Protein AF-A0A497EHU1-F1 (afdb_monomer)

Nearest PDB structures (foldseek):
  8bjm-assembly1_B  TM=7.374E-01  e=1.713E-02  Homo sapiens
  2k54-assembly1_A  TM=4.545E-01  e=9.383E-01  Agrobacterium fabrum str. C58
  7kft-assembly1_D  TM=5.902E-01  e=4.896E+00  Thiomicrospira sp.
  3jbo-assembly1_A0  TM=4.020E-01  e=2.764E+00  Plasmodium falciparum 3D7
  4oko-assembly1_A  TM=4.744E-01  e=8.674E+00  Francisella tularensis subsp. novicida U112

Solvent-accessible surface area (backbone atoms only — not comparable to full-atom values): 4518 Å² total; per-residue (Å²): 118,43,63,67,62,70,71,49,80,78,56,75,88,56,51,43,77,45,82,45,77,96,79,38,80,41,78,43,67,51,67,72,58,54,51,51,43,50,32,66,22,34,72,63,66,73,63,80,43,82,77,44,75,46,81,53,98,91,49,75,52,72,46,67,46,66,71,85,82,132

Sequence (70 aa):
MKTDVLTREFEPSEIKRRMGSYGTMIDYVEHSTVIKRLNEAFDFDWSFEILQHIIKEDEVIVLASSPPRG

Secondary structure (DSSP, 8-state):
--HHHHHSPPPTTTEEEEE-GGG-EEEEE-HHHHHHHHHHHHTT----EEEEEEE-SS-EEEEEE-PPP-

Structure (mmCIF, N/CA/C/O backbone):
data_AF-A0A497EHU1-F1
#
_entry.id   AF-A0A497EHU1-F1
#
loop_
_atom_site.group_PDB
_atom_site.id
_atom_site.type_symbol
_atom_site.label_atom_id
_atom_site.label_alt_id
_atom_site.label_comp_id
_atom_site.label_asym_id
_atom_site.label_entity_id
_atom_site.label_seq_id
_atom_site.pdbx_PDB_ins_code
_atom_site.Cartn_x
_atom_site.Cartn_y
_atom_site.Cartn_z
_atom_site.occupancy
_atom_site.B_iso_or_equiv
_atom_site.auth_seq_id
_atom_site.auth_comp_id
_atom_site.auth_asym_id
_atom_site.auth_atom_id
_atom_site.pdbx_PDB_model_num
ATOM 1 N N . MET A 1 1 ? 9.538 -10.282 -11.143 1.00 85.38 1 MET A N 1
ATOM 2 C CA . MET A 1 1 ? 8.828 -10.377 -9.848 1.00 85.38 1 MET A CA 1
ATOM 3 C C . MET A 1 1 ? 9.630 -11.268 -8.916 1.00 85.38 1 MET A C 1
ATOM 5 O O . MET A 1 1 ? 9.880 -12.414 -9.273 1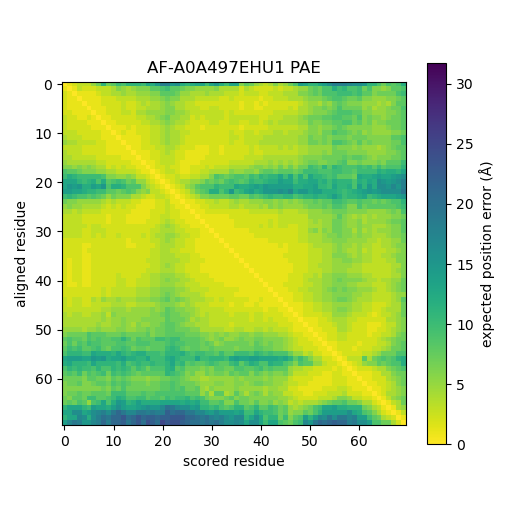.00 85.38 1 MET A O 1
ATOM 9 N N . LYS A 1 2 ? 10.039 -10.743 -7.761 1.00 93.25 2 LYS A N 1
ATOM 10 C CA . LYS A 1 2 ? 10.800 -11.444 -6.719 1.00 93.25 2 LYS A CA 1
ATOM 11 C C . LYS A 1 2 ? 9.842 -11.881 -5.614 1.00 93.25 2 LYS A C 1
ATOM 13 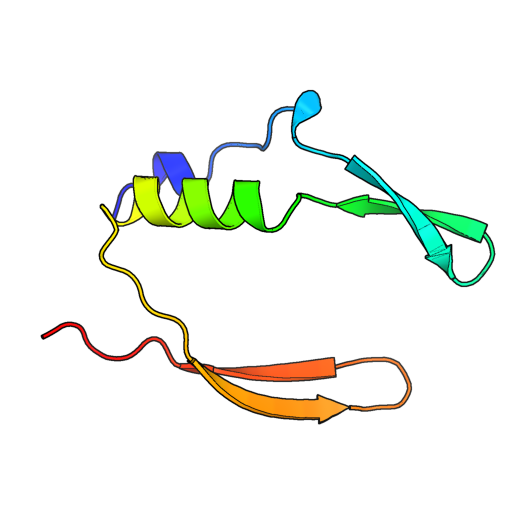O O . LYS A 1 2 ? 9.398 -11.067 -4.806 1.00 93.25 2 LYS A O 1
ATOM 18 N N . THR A 1 3 ? 9.441 -13.149 -5.647 1.00 93.12 3 THR A N 1
ATOM 19 C CA . THR A 1 3 ? 8.418 -13.702 -4.744 1.00 93.12 3 THR A CA 1
ATOM 20 C C . THR A 1 3 ? 8.860 -13.663 -3.284 1.00 93.12 3 THR A C 1
ATOM 22 O O . THR A 1 3 ? 8.059 -13.338 -2.416 1.00 93.12 3 THR A O 1
ATOM 25 N N . ASP A 1 4 ? 10.139 -13.919 -3.024 1.00 96.44 4 ASP A N 1
ATOM 26 C CA . ASP A 1 4 ? 10.769 -13.872 -1.704 1.00 96.44 4 ASP A CA 1
ATOM 27 C C . ASP A 1 4 ? 10.581 -12.513 -1.009 1.00 96.44 4 ASP A C 1
ATOM 29 O O . ASP A 1 4 ? 10.253 -12.460 0.177 1.00 96.44 4 ASP A O 1
ATOM 33 N N . VAL A 1 5 ? 10.685 -11.414 -1.763 1.00 94.75 5 VAL A N 1
ATOM 34 C CA . VAL A 1 5 ? 10.469 -10.048 -1.260 1.00 94.75 5 VAL A CA 1
ATOM 35 C C . VAL A 1 5 ? 9.012 -9.818 -0.844 1.00 94.75 5 VAL A C 1
ATOM 37 O O . VAL A 1 5 ? 8.757 -9.086 0.112 1.00 94.75 5 VAL A O 1
ATOM 40 N N . LEU A 1 6 ? 8.049 -10.432 -1.539 1.00 93.69 6 LEU A N 1
ATOM 41 C CA . LEU A 1 6 ? 6.621 -10.301 -1.230 1.00 93.69 6 LEU A CA 1
ATOM 42 C C . LEU A 1 6 ? 6.199 -11.181 -0.052 1.00 93.69 6 LEU A C 1
ATOM 44 O O . LEU A 1 6 ? 5.336 -10.776 0.724 1.00 93.69 6 LEU A O 1
ATOM 48 N N . THR A 1 7 ? 6.791 -12.370 0.078 1.00 94.38 7 THR A N 1
ATOM 49 C CA . THR A 1 7 ? 6.394 -13.362 1.086 1.00 94.38 7 THR A CA 1
ATOM 50 C C . THR A 1 7 ? 7.147 -13.242 2.404 1.00 94.38 7 THR A C 1
ATOM 52 O O . THR A 1 7 ? 6.720 -13.845 3.385 1.00 94.38 7 THR A O 1
ATOM 55 N N . ARG A 1 8 ? 8.267 -12.508 2.456 1.00 95.12 8 ARG A N 1
ATOM 56 C CA . ARG A 1 8 ? 8.987 -12.291 3.717 1.00 95.12 8 ARG A CA 1
ATOM 57 C C . ARG A 1 8 ? 8.146 -11.488 4.705 1.00 95.12 8 ARG A C 1
ATOM 59 O O . ARG A 1 8 ? 7.408 -10.575 4.324 1.00 95.12 8 ARG A O 1
ATOM 66 N N . GLU A 1 9 ? 8.307 -11.790 5.985 1.00 95.50 9 GLU A N 1
ATOM 67 C CA . GLU A 1 9 ? 7.654 -11.045 7.058 1.00 95.50 9 GLU A CA 1
ATOM 68 C C . GLU A 1 9 ? 8.097 -9.568 7.058 1.00 95.50 9 GLU A C 1
ATOM 70 O O . GLU A 1 9 ? 9.102 -9.180 6.448 1.00 95.50 9 GLU A O 1
ATOM 75 N N . PHE A 1 10 ? 7.293 -8.701 7.670 1.00 94.69 10 PHE A N 1
ATOM 76 C CA . PHE A 1 10 ? 7.742 -7.349 8.002 1.00 94.69 10 PHE A CA 1
ATOM 77 C C . PHE A 1 10 ? 8.533 -7.411 9.299 1.00 94.69 10 PHE A C 1
ATOM 79 O O . PHE A 1 10 ? 8.133 -8.103 10.235 1.00 94.69 10 PHE A O 1
ATOM 86 N N . GLU A 1 11 ? 9.635 -6.672 9.360 1.00 94.75 11 GLU A N 1
ATOM 87 C CA . GLU A 1 11 ? 10.394 -6.579 10.599 1.00 94.75 11 GLU A CA 1
ATOM 88 C C . GLU A 1 11 ? 9.528 -5.910 11.678 1.00 94.75 11 GLU A C 1
ATOM 90 O O . GLU A 1 11 ? 8.763 -4.990 11.369 1.00 94.75 11 GLU A O 1
ATOM 95 N N . PRO A 1 12 ? 9.658 -6.282 12.963 1.00 95.12 12 PRO A N 1
ATOM 96 C CA . PRO A 1 12 ? 8.871 -5.666 14.033 1.00 95.12 12 PRO A CA 1
ATOM 97 C C . PRO A 1 12 ? 8.997 -4.135 14.098 1.00 95.12 12 PRO A C 1
ATOM 99 O O . PRO A 1 12 ? 8.075 -3.458 14.540 1.00 95.12 12 PRO A O 1
ATOM 102 N N . SER A 1 13 ? 10.123 -3.577 13.640 1.00 95.44 13 SER A N 1
ATOM 103 C CA . SER A 1 13 ? 10.363 -2.130 13.551 1.00 95.44 13 SER A CA 1
ATOM 104 C C . SER A 1 13 ? 9.585 -1.434 12.425 1.00 95.44 13 SER A C 1
ATOM 106 O O . SER A 1 13 ? 9.394 -0.218 12.470 1.00 95.44 13 SER A O 1
ATOM 108 N N . GLU A 1 14 ? 9.129 -2.184 11.421 1.00 95.56 14 GLU A N 1
ATOM 109 C CA . GLU A 1 14 ? 8.301 -1.701 10.312 1.00 95.56 14 GLU A CA 1
ATOM 110 C C . GLU A 1 14 ? 6.805 -1.702 10.663 1.00 95.56 14 GLU A C 1
ATOM 112 O O . GLU A 1 14 ? 6.018 -1.008 10.011 1.00 95.56 14 GLU A O 1
ATOM 117 N N . ILE A 1 15 ? 6.422 -2.452 11.702 1.00 96.50 15 ILE A N 1
ATOM 118 C CA . ILE A 1 15 ? 5.054 -2.545 12.208 1.00 96.50 15 ILE A CA 1
ATOM 119 C C . ILE A 1 15 ? 4.831 -1.429 13.228 1.00 96.50 15 ILE A C 1
ATOM 121 O O . ILE A 1 15 ? 5.376 -1.417 14.332 1.00 96.50 15 ILE A O 1
ATOM 125 N N . LYS A 1 16 ? 3.995 -0.467 12.855 1.00 95.94 16 LYS A N 1
ATOM 126 C CA . LYS A 1 16 ? 3.596 0.646 13.711 1.00 95.94 16 LYS A CA 1
ATOM 127 C C . LYS A 1 16 ? 2.265 0.372 14.380 1.00 95.94 16 LYS A C 1
ATOM 129 O O . LYS A 1 16 ? 1.458 -0.420 13.907 1.00 95.94 16 LYS A O 1
ATOM 134 N N . ARG A 1 17 ? 2.012 1.096 15.468 1.00 95.25 17 ARG A N 1
ATOM 135 C CA . ARG A 1 17 ? 0.743 1.048 16.194 1.00 95.25 17 ARG A CA 1
ATOM 136 C C . ARG A 1 17 ? 0.062 2.398 16.181 1.00 95.25 17 ARG A C 1
ATOM 138 O O . ARG A 1 17 ? 0.725 3.426 16.316 1.00 95.25 17 ARG A O 1
ATOM 145 N N . ARG A 1 18 ? -1.261 2.400 16.060 1.00 93.75 18 ARG A N 1
ATOM 146 C CA . ARG A 1 18 ? -2.080 3.602 16.243 1.00 93.75 18 ARG A CA 1
ATOM 147 C C . ARG A 1 18 ? -3.347 3.292 17.024 1.00 93.75 18 ARG A C 1
ATOM 149 O O . ARG A 1 18 ? -3.832 2.163 17.002 1.00 93.75 18 ARG A O 1
ATOM 156 N N . MET A 1 19 ? -3.887 4.320 17.670 1.00 94.31 19 MET A N 1
ATOM 157 C CA . MET A 1 19 ? -5.216 4.257 18.266 1.00 94.31 19 MET A CA 1
ATOM 158 C C . MET A 1 19 ? -6.263 4.234 17.146 1.00 94.31 19 MET A C 1
ATOM 160 O O . MET A 1 19 ? -6.307 5.139 16.312 1.00 94.31 19 MET A O 1
ATOM 164 N N . GLY A 1 20 ? -7.063 3.178 17.105 1.00 88.12 20 GLY A N 1
ATOM 165 C CA . GLY A 1 20 ? -8.232 3.030 16.249 1.00 88.12 20 GLY A CA 1
ATOM 166 C C . GLY A 1 20 ? -9.516 3.493 16.937 1.00 88.12 20 GLY A C 1
ATOM 167 O O . GLY A 1 20 ? -9.502 4.085 18.019 1.00 88.12 20 GLY A O 1
ATOM 168 N N . SER A 1 21 ? -10.650 3.199 16.305 1.00 84.31 21 SER A N 1
ATOM 169 C CA . SER A 1 21 ? -11.971 3.478 16.871 1.00 84.31 21 SER A CA 1
ATOM 170 C C . SER A 1 21 ? -12.186 2.716 18.188 1.00 84.31 21 SER A C 1
ATOM 172 O O . SER A 1 21 ? -11.668 1.613 18.384 1.00 84.31 21 SER A O 1
ATOM 174 N N . TYR A 1 22 ? -12.955 3.317 19.101 1.00 84.12 22 TYR A N 1
ATOM 175 C CA . TYR A 1 22 ? -13.335 2.731 20.397 1.00 84.12 22 TYR A CA 1
ATOM 176 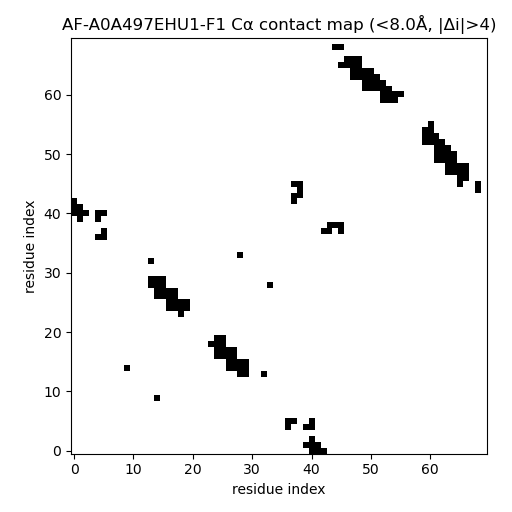C C . TYR A 1 22 ? -12.160 2.345 21.318 1.00 84.12 22 TYR A C 1
ATOM 178 O O . TYR A 1 22 ? -12.297 1.463 22.160 1.00 84.12 22 TYR A O 1
ATOM 186 N N . GLY A 1 23 ? -11.004 3.005 21.182 1.00 86.38 23 GLY A N 1
ATOM 187 C CA . GLY A 1 23 ? -9.843 2.759 22.046 1.00 86.38 23 GLY A CA 1
ATOM 188 C C . GLY A 1 23 ? -9.043 1.498 21.696 1.00 86.38 23 GLY A C 1
ATOM 189 O O . GLY A 1 23 ? -8.196 1.073 22.479 1.00 86.38 23 GLY A O 1
ATOM 190 N N . THR A 1 24 ? -9.300 0.890 20.534 1.00 91.12 24 THR A N 1
ATOM 191 C CA . THR A 1 24 ? -8.581 -0.310 20.088 1.00 91.12 24 THR A CA 1
ATOM 192 C C . THR A 1 24 ? -7.217 0.067 19.521 1.00 91.12 24 THR A C 1
ATOM 194 O O . THR A 1 24 ? -7.127 0.957 18.681 1.00 91.12 24 THR A O 1
ATOM 197 N N . MET A 1 25 ? -6.149 -0.626 19.915 1.00 93.94 25 MET A N 1
ATOM 198 C CA . MET A 1 25 ? -4.837 -0.467 19.278 1.00 93.94 25 MET A CA 1
ATOM 199 C C . MET A 1 25 ? -4.762 -1.317 18.009 1.00 93.94 25 MET A C 1
ATOM 201 O O . MET A 1 25 ? -5.045 -2.512 18.049 1.00 93.94 25 MET A O 1
ATOM 205 N N . ILE A 1 26 ? -4.386 -0.695 16.892 1.00 94.38 26 ILE A N 1
ATOM 206 C CA . ILE A 1 26 ? -4.273 -1.347 15.585 1.00 94.38 26 ILE A CA 1
ATOM 207 C C . ILE A 1 26 ? -2.815 -1.318 15.136 1.00 94.38 26 ILE A C 1
ATOM 209 O O . ILE A 1 26 ? -2.202 -0.245 15.074 1.00 94.38 26 ILE A O 1
ATOM 213 N N . ASP A 1 27 ? -2.304 -2.492 14.778 1.00 95.69 27 ASP A N 1
ATOM 214 C CA . ASP A 1 27 ? -0.988 -2.672 14.176 1.00 95.69 27 ASP A CA 1
ATOM 215 C C . ASP A 1 27 ? -1.106 -2.508 12.648 1.00 95.69 27 ASP A C 1
ATOM 217 O O . ASP A 1 27 ? -2.032 -3.024 12.021 1.00 95.69 27 ASP A O 1
ATOM 221 N N . TYR A 1 28 ? -0.201 -1.741 12.041 1.00 95.25 28 TYR A N 1
ATOM 222 C CA . TYR A 1 28 ? -0.198 -1.447 10.607 1.00 95.25 28 TYR A CA 1
ATOM 223 C C . TYR A 1 28 ? 1.224 -1.245 10.080 1.00 95.25 28 TYR A C 1
ATOM 225 O O . TYR A 1 28 ? 2.140 -0.905 10.824 1.00 95.25 28 TYR A O 1
ATOM 233 N N . VAL A 1 29 ? 1.396 -1.401 8.770 1.00 96.38 29 VAL A N 1
ATOM 234 C CA . VAL A 1 29 ? 2.634 -1.044 8.071 1.00 96.38 29 VAL A CA 1
ATOM 235 C C . VAL A 1 29 ? 2.425 0.284 7.354 1.00 96.38 29 VAL A C 1
ATOM 237 O O . VAL A 1 29 ? 1.392 0.511 6.725 1.00 96.38 29 VAL A O 1
ATOM 240 N N . 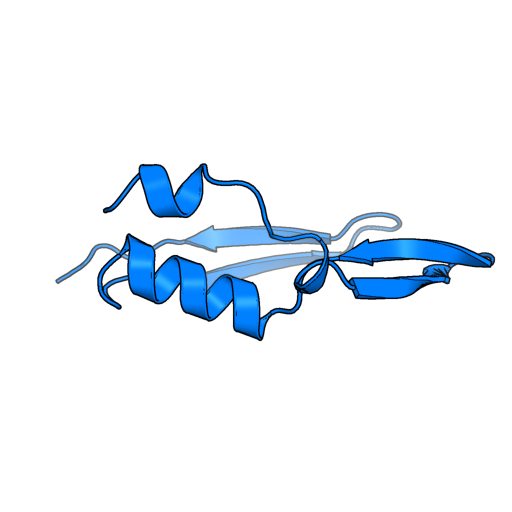GLU A 1 30 ? 3.407 1.174 7.450 1.00 95.31 30 GLU A N 1
ATOM 241 C CA . GLU A 1 30 ? 3.366 2.458 6.754 1.00 95.31 30 GLU A CA 1
ATOM 242 C C . GLU A 1 30 ? 3.319 2.290 5.238 1.00 95.31 30 GLU A C 1
ATOM 244 O O . GLU A 1 30 ? 4.000 1.440 4.658 1.00 95.31 30 GLU A O 1
ATOM 249 N N . HIS A 1 31 ? 2.591 3.191 4.580 1.00 94.31 31 HIS A N 1
ATOM 250 C CA . HIS A 1 31 ? 2.460 3.187 3.125 1.00 94.31 31 HIS A CA 1
ATOM 251 C C . HIS A 1 31 ? 3.836 3.223 2.434 1.00 94.31 31 HIS A C 1
ATOM 253 O O . HIS A 1 31 ? 4.095 2.457 1.509 1.00 94.31 31 HIS A O 1
ATOM 259 N N . S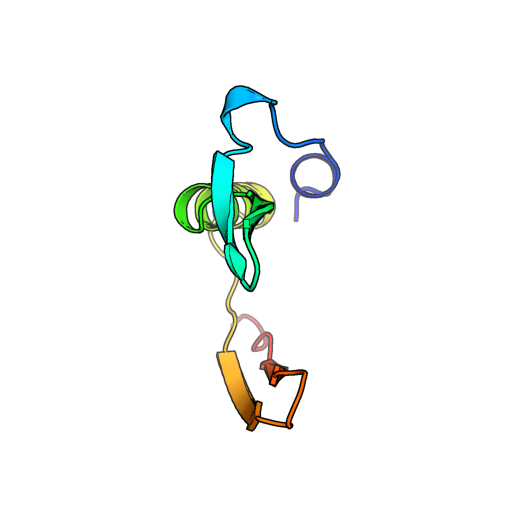ER A 1 32 ? 4.765 4.046 2.924 1.00 95.75 32 SER A N 1
ATOM 260 C CA . SER A 1 32 ? 6.111 4.153 2.349 1.00 95.75 32 SER A CA 1
ATOM 261 C C . SER A 1 32 ? 6.900 2.837 2.393 1.00 95.75 32 SER A C 1
ATOM 263 O O . SER A 1 32 ? 7.668 2.562 1.470 1.00 95.75 32 SER A O 1
ATOM 265 N N . THR A 1 33 ? 6.697 2.004 3.415 1.00 96.50 33 THR A N 1
ATOM 266 C CA . THR A 1 33 ? 7.320 0.678 3.523 1.00 96.50 33 THR A CA 1
ATOM 267 C C . THR A 1 33 ? 6.740 -0.284 2.486 1.00 96.50 33 THR A C 1
ATOM 269 O O . THR A 1 33 ? 7.494 -0.978 1.805 1.00 96.50 33 THR A O 1
ATOM 272 N N . VAL A 1 34 ? 5.416 -0.274 2.297 1.00 95.50 34 VAL A N 1
ATOM 273 C CA . VAL A 1 34 ? 4.746 -1.095 1.273 1.00 95.50 34 VAL A CA 1
ATOM 274 C C . VAL A 1 34 ? 5.218 -0.712 -0.133 1.00 95.50 34 VAL A C 1
ATOM 276 O O . VAL A 1 34 ? 5.602 -1.589 -0.904 1.00 95.50 34 VAL A O 1
ATOM 279 N N . ILE A 1 35 ? 5.286 0.587 -0.450 1.00 96.19 35 ILE A N 1
ATOM 280 C CA . ILE A 1 35 ? 5.773 1.078 -1.753 1.00 96.19 35 ILE A CA 1
ATOM 281 C C . ILE A 1 35 ? 7.208 0.627 -2.022 1.00 96.19 35 ILE A C 1
ATOM 283 O O . ILE A 1 35 ? 7.505 0.146 -3.113 1.00 96.19 35 ILE A O 1
ATOM 287 N N . LYS A 1 36 ? 8.103 0.736 -1.032 1.00 96.00 36 LYS A N 1
ATOM 288 C CA . LYS A 1 36 ? 9.490 0.264 -1.171 1.00 96.00 36 LYS A CA 1
ATOM 289 C C . LYS A 1 36 ? 9.553 -1.228 -1.488 1.00 96.00 36 LYS A C 1
ATOM 291 O O . LYS A 1 36 ? 10.302 -1.619 -2.378 1.00 96.00 36 LYS A O 1
ATOM 296 N N . ARG A 1 37 ?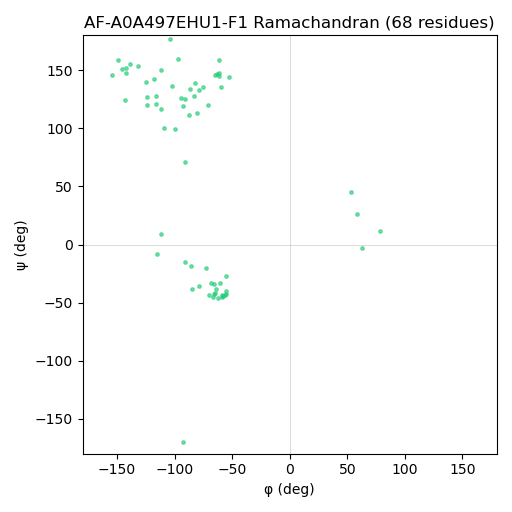 8.744 -2.040 -0.804 1.00 96.19 37 ARG A N 1
ATOM 297 C CA . ARG A 1 37 ? 8.693 -3.490 -1.022 1.00 96.19 37 ARG A CA 1
ATOM 298 C C . ARG A 1 37 ? 8.179 -3.840 -2.420 1.00 96.19 37 ARG A C 1
ATOM 300 O O . ARG A 1 37 ? 8.757 -4.700 -3.075 1.00 96.19 37 ARG A O 1
ATOM 307 N N . LEU A 1 38 ? 7.147 -3.149 -2.906 1.00 95.62 38 LEU A N 1
ATOM 308 C CA . LEU A 1 38 ? 6.639 -3.343 -4.269 1.00 95.62 38 LEU A CA 1
ATOM 309 C C . LEU A 1 38 ? 7.663 -2.908 -5.325 1.00 95.62 38 LEU A C 1
ATOM 311 O O . LEU A 1 38 ? 7.902 -3.642 -6.281 1.00 95.62 38 LEU A O 1
ATOM 315 N N . ASN A 1 39 ? 8.334 -1.773 -5.117 1.00 95.94 39 ASN A N 1
ATOM 316 C CA . ASN A 1 39 ? 9.422 -1.327 -5.988 1.00 95.94 39 ASN A CA 1
ATOM 317 C C . ASN A 1 39 ? 10.548 -2.365 -6.070 1.00 95.94 39 ASN A C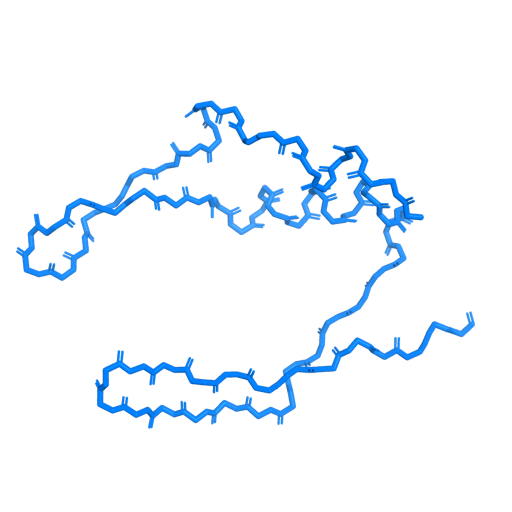 1
ATOM 319 O O . ASN A 1 39 ? 11.020 -2.668 -7.158 1.00 95.94 39 ASN A O 1
ATOM 323 N N . GLU A 1 40 ? 10.960 -2.938 -4.941 1.00 96.44 40 GLU A N 1
ATOM 324 C CA . GLU A 1 40 ? 11.998 -3.970 -4.898 1.00 96.44 40 GLU A CA 1
ATOM 325 C C . GLU A 1 40 ? 11.550 -5.273 -5.582 1.00 96.44 40 GLU A C 1
ATOM 327 O O . GLU A 1 40 ? 12.305 -5.856 -6.368 1.00 96.44 40 GLU A O 1
ATOM 332 N N . ALA A 1 41 ? 10.321 -5.719 -5.303 1.00 96.12 41 ALA A N 1
ATOM 333 C CA . ALA A 1 41 ? 9.775 -6.976 -5.805 1.00 96.12 41 ALA A CA 1
ATOM 334 C C . ALA A 1 41 ? 9.533 -6.963 -7.319 1.00 96.12 41 ALA A C 1
ATOM 336 O O . ALA A 1 41 ? 9.653 -7.999 -7.979 1.00 96.12 41 ALA A O 1
ATOM 337 N N . PHE A 1 42 ? 9.171 -5.809 -7.871 1.00 94.81 42 PHE A N 1
ATOM 338 C CA . PHE A 1 42 ? 8.830 -5.652 -9.281 1.00 94.81 42 PHE A CA 1
ATOM 339 C C . PHE A 1 42 ? 9.844 -4.822 -10.066 1.00 94.81 42 PHE A C 1
ATOM 341 O O . PHE A 1 42 ? 9.570 -4.502 -11.213 1.00 94.81 42 PHE A O 1
ATOM 348 N N . ASP A 1 43 ? 10.994 -4.488 -9.478 1.00 95.00 43 ASP A N 1
ATOM 349 C CA . ASP A 1 43 ? 12.023 -3.650 -10.108 1.00 95.00 43 ASP A CA 1
ATOM 350 C C . ASP A 1 43 ? 11.446 -2.318 -10.628 1.00 95.00 43 ASP A C 1
ATOM 352 O O . ASP A 1 43 ? 11.709 -1.896 -11.749 1.00 95.00 43 ASP A O 1
ATOM 356 N N . PHE A 1 44 ? 10.626 -1.667 -9.793 1.00 94.12 44 PHE A N 1
ATOM 357 C CA . PHE A 1 44 ? 9.852 -0.445 -10.081 1.00 94.12 44 PHE A CA 1
ATOM 358 C C . PHE A 1 44 ? 8.800 -0.576 -11.191 1.00 94.12 44 PHE A C 1
ATOM 360 O O . PHE A 1 44 ? 8.034 0.355 -11.420 1.00 94.12 44 PHE A O 1
ATOM 367 N N . ASP A 1 45 ? 8.708 -1.735 -11.832 1.00 93.38 45 ASP A N 1
ATOM 368 C CA . ASP A 1 45 ? 7.768 -2.019 -12.903 1.00 93.38 45 ASP A CA 1
ATOM 369 C C . ASP A 1 45 ? 6.471 -2.600 -12.325 1.00 93.38 45 ASP A C 1
ATOM 371 O O . ASP A 1 45 ? 6.189 -3.798 -12.399 1.00 93.38 45 ASP A O 1
ATOM 375 N N . TRP A 1 46 ? 5.692 -1.756 -11.651 1.00 92.00 46 TRP A N 1
ATOM 376 C CA . TRP A 1 46 ? 4.349 -2.093 -11.188 1.00 92.00 46 TRP A CA 1
ATOM 377 C C . TRP A 1 46 ? 3.438 -0.871 -11.249 1.00 92.00 46 TRP A C 1
ATOM 379 O O . TRP A 1 46 ? 3.870 0.272 -11.114 1.00 92.00 46 TRP A O 1
ATOM 389 N N . SER A 1 47 ? 2.151 -1.129 -11.441 1.00 91.56 47 SER A N 1
ATOM 390 C CA . SER A 1 47 ? 1.118 -0.105 -11.462 1.00 91.56 47 SER A CA 1
ATOM 391 C C . SER A 1 47 ? -0.141 -0.627 -10.782 1.00 91.56 47 SER A C 1
ATOM 393 O O . SER A 1 47 ? -0.442 -1.828 -10.795 1.00 91.56 47 SER A O 1
ATOM 395 N N . PHE A 1 48 ? -0.855 0.297 -10.148 1.00 90.25 48 PHE A N 1
ATOM 396 C CA . PHE A 1 48 ? -2.107 0.037 -9.459 1.00 90.25 48 PHE A CA 1
ATOM 397 C C . PHE A 1 48 ? -3.032 1.231 -9.661 1.00 90.25 48 PHE A C 1
ATOM 399 O O . PHE A 1 48 ? -2.667 2.364 -9.346 1.00 90.25 48 PHE A O 1
ATOM 406 N N . GLU A 1 49 ? -4.222 0.976 -10.187 1.00 93.38 49 GLU A N 1
ATOM 407 C CA . GLU A 1 49 ? -5.215 1.999 -10.494 1.00 93.38 49 GLU A CA 1
ATOM 408 C C . GLU A 1 49 ? -6.526 1.682 -9.779 1.00 93.38 49 GLU A C 1
ATOM 410 O O . GLU A 1 49 ? -7.074 0.591 -9.929 1.00 93.38 49 GLU A O 1
ATOM 415 N N . ILE A 1 50 ? -7.053 2.644 -9.018 1.00 92.81 50 ILE A N 1
ATOM 416 C CA . ILE A 1 50 ? -8.379 2.524 -8.407 1.00 92.81 50 ILE A CA 1
ATOM 417 C C . ILE A 1 50 ? -9.424 2.856 -9.471 1.00 92.81 50 ILE A C 1
ATOM 419 O O . ILE A 1 50 ? -9.538 4.005 -9.889 1.00 92.81 50 ILE A O 1
ATOM 423 N N . LEU A 1 51 ? -10.211 1.859 -9.869 1.00 94.56 51 LEU A N 1
ATOM 424 C CA . LEU A 1 51 ? -11.300 2.029 -10.831 1.00 94.56 51 LEU A CA 1
ATOM 425 C C . LEU A 1 51 ? -12.584 2.506 -10.149 1.00 94.56 51 LEU A C 1
ATOM 427 O O . LEU A 1 51 ? -13.331 3.309 -10.701 1.00 94.56 51 LEU A O 1
ATOM 431 N N . GLN A 1 52 ? -12.856 1.998 -8.945 1.00 95.38 52 GLN A N 1
ATOM 432 C CA . GLN A 1 52 ? -14.058 2.328 -8.186 1.00 95.38 52 GLN A CA 1
ATOM 433 C C . GLN A 1 52 ? -13.820 2.136 -6.687 1.00 95.38 52 GLN A C 1
ATOM 435 O O . GLN A 1 52 ? -13.131 1.204 -6.275 1.00 95.38 52 GLN A O 1
ATOM 440 N N . HIS A 1 53 ? -14.448 2.977 -5.865 1.00 94.62 53 HIS A N 1
ATOM 441 C CA . HIS A 1 53 ? -14.617 2.721 -4.438 1.00 94.62 53 HIS A CA 1
ATOM 442 C C . HIS A 1 53 ? -16.100 2.788 -4.068 1.00 94.62 53 HIS A C 1
ATOM 444 O O . HIS A 1 53 ? -16.837 3.641 -4.562 1.00 94.62 53 HIS A O 1
ATOM 450 N N . ILE A 1 54 ? -16.540 1.880 -3.204 1.00 95.56 54 ILE A N 1
ATOM 451 C CA . ILE A 1 54 ? -17.894 1.840 -2.656 1.00 95.56 54 ILE A CA 1
ATOM 452 C C . ILE A 1 54 ? -17.757 1.870 -1.140 1.00 95.56 54 ILE A C 1
ATOM 454 O O . ILE A 1 54 ? -17.131 0.988 -0.555 1.00 95.56 54 ILE A O 1
ATOM 458 N N . ILE A 1 55 ? -18.342 2.889 -0.518 1.00 94.38 55 ILE A N 1
ATOM 459 C CA . ILE A 1 55 ? -18.400 3.015 0.937 1.00 94.38 55 ILE A CA 1
ATOM 460 C C . ILE A 1 55 ? -19.715 2.384 1.391 1.00 94.38 55 ILE A C 1
ATOM 462 O O . ILE A 1 55 ? -20.788 2.826 0.980 1.00 94.38 55 ILE A O 1
ATOM 466 N N . LYS A 1 56 ? -19.627 1.340 2.211 1.00 92.19 56 LYS A N 1
ATOM 467 C CA . LYS A 1 56 ? -20.749 0.791 2.975 1.00 92.19 56 LYS A CA 1
ATOM 468 C C . LYS A 1 56 ? -20.620 1.218 4.438 1.00 92.19 56 LYS A C 1
ATOM 470 O O . LYS A 1 56 ? -19.648 1.870 4.804 1.00 92.19 56 LYS A O 1
ATOM 475 N N . GLU A 1 57 ? -21.601 0.856 5.261 1.00 87.88 57 GLU A N 1
ATOM 476 C CA . GLU A 1 57 ? -21.649 1.249 6.677 1.00 87.88 57 GLU A CA 1
ATOM 477 C C . GLU A 1 57 ? -20.382 0.837 7.448 1.00 87.88 57 GLU A C 1
ATOM 479 O O . GLU A 1 57 ? -19.808 1.674 8.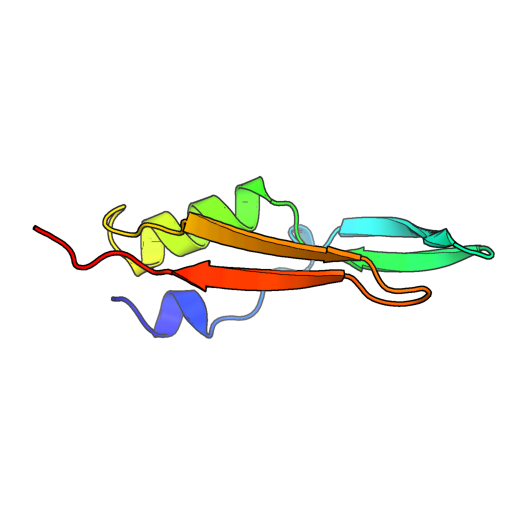140 1.00 87.88 57 GLU A O 1
ATOM 484 N N . ASP A 1 58 ? -19.888 -0.390 7.239 1.00 89.38 58 ASP A N 1
ATOM 485 C CA . ASP A 1 58 ? -18.746 -0.938 7.993 1.00 89.38 58 ASP A CA 1
ATOM 486 C C . ASP A 1 58 ? -17.490 -1.213 7.146 1.00 89.38 58 ASP A C 1
ATOM 488 O O . ASP A 1 58 ? -16.430 -1.541 7.682 1.00 89.38 58 ASP A O 1
ATOM 492 N N . GLU A 1 59 ? -17.580 -1.106 5.818 1.00 88.81 59 GLU A N 1
ATOM 493 C CA . GLU A 1 59 ? -16.491 -1.486 4.916 1.00 88.81 59 GLU A CA 1
ATOM 494 C C . GLU A 1 59 ? -16.353 -0.547 3.717 1.00 88.81 59 GLU A C 1
ATOM 496 O O . GLU A 1 59 ? -17.321 0.033 3.221 1.00 88.81 59 GLU A O 1
ATOM 501 N N . VAL A 1 60 ? -15.126 -0.442 3.206 1.00 91.25 60 VAL A N 1
ATOM 502 C CA . VAL A 1 60 ? -14.836 0.207 1.927 1.00 91.25 60 VAL A CA 1
ATOM 503 C C . VAL A 1 60 ? -14.374 -0.866 0.954 1.00 91.25 60 VAL A C 1
ATOM 505 O O . VAL A 1 60 ? -13.330 -1.485 1.155 1.00 91.25 60 VAL A O 1
AT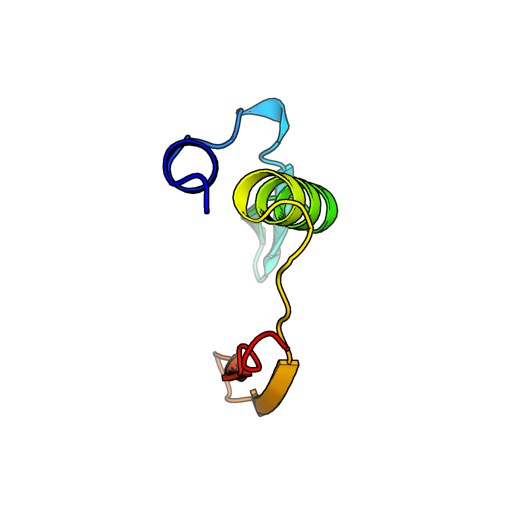OM 508 N N . ILE A 1 61 ? -15.144 -1.075 -0.111 1.00 92.25 61 ILE A N 1
ATOM 509 C CA . ILE A 1 61 ? -14.786 -1.989 -1.196 1.00 92.25 61 ILE A CA 1
ATOM 510 C C . ILE A 1 61 ? -14.098 -1.180 -2.286 1.00 92.25 61 ILE A C 1
ATOM 512 O O . ILE A 1 61 ? -14.655 -0.200 -2.782 1.00 92.25 61 ILE A O 1
ATOM 516 N N . VAL A 1 62 ? -12.902 -1.608 -2.681 1.00 93.31 62 VAL A N 1
ATOM 517 C CA . VAL A 1 62 ? -12.123 -0.968 -3.744 1.00 93.31 62 VAL A CA 1
ATOM 518 C C . VAL A 1 62 ? -11.956 -1.951 -4.895 1.00 93.31 62 VAL A C 1
ATOM 520 O O . VAL A 1 62 ? -11.395 -3.030 -4.716 1.00 93.31 62 VAL A O 1
ATOM 523 N N . LEU A 1 63 ? -12.430 -1.571 -6.082 1.00 93.25 63 LEU A N 1
ATOM 524 C CA . LEU A 1 63 ? -12.093 -2.247 -7.329 1.00 93.25 63 LEU A CA 1
ATOM 525 C C . LEU A 1 63 ? -10.864 -1.566 -7.919 1.00 93.25 63 LEU A C 1
ATOM 527 O O . LEU A 1 63 ? -10.870 -0.355 -8.158 1.00 93.25 63 LEU A O 1
ATOM 531 N N . ALA A 1 64 ? -9.829 -2.352 -8.181 1.00 91.31 64 ALA A N 1
ATOM 532 C CA . ALA A 1 64 ? -8.596 -1.859 -8.760 1.00 91.31 64 ALA A CA 1
ATOM 533 C C . ALA A 1 64 ? -8.136 -2.720 -9.932 1.00 91.31 64 ALA A C 1
ATOM 535 O O . ALA A 1 64 ? -8.440 -3.912 -10.006 1.00 91.31 64 ALA A O 1
ATOM 536 N N . SER A 1 65 ? -7.393 -2.094 -10.837 1.00 91.94 65 SER A N 1
ATOM 537 C CA . SER A 1 65 ? -6.724 -2.745 -11.953 1.00 91.94 65 SER A CA 1
ATOM 538 C C . SER A 1 65 ? -5.211 -2.696 -11.749 1.00 91.94 65 SER A C 1
ATOM 540 O O . SER A 1 65 ? -4.673 -1.770 -11.135 1.00 91.94 65 SER A O 1
ATOM 542 N N . SER A 1 66 ? -4.523 -3.704 -12.278 1.00 83.69 66 SER A N 1
ATOM 543 C CA . SER A 1 66 ? -3.097 -3.612 -12.568 1.00 83.69 66 SER A CA 1
ATOM 544 C C . SER A 1 66 ? -2.972 -3.563 -14.091 1.00 83.69 66 SER A C 1
ATOM 546 O O . SER A 1 66 ? -3.159 -4.599 -14.738 1.00 83.69 66 SER A O 1
ATOM 548 N N . PRO A 1 67 ? -2.787 -2.367 -14.679 1.00 75.75 67 PRO A N 1
ATOM 549 C CA . PRO A 1 67 ? -2.698 -2.203 -16.122 1.00 75.75 67 PRO A CA 1
ATOM 550 C C . PRO A 1 67 ? -1.644 -3.128 -16.751 1.00 75.75 67 PRO A C 1
ATOM 552 O O . PRO A 1 67 ? -0.591 -3.358 -16.145 1.00 75.75 67 PRO A O 1
ATOM 555 N N . PRO A 1 68 ? -1.886 -3.648 -17.970 1.00 65.06 68 PRO A N 1
ATOM 556 C CA . PRO A 1 68 ? -0.879 -4.404 -18.698 1.00 65.06 68 PRO A CA 1
ATOM 557 C C . PRO A 1 68 ? 0.352 -3.527 -18.932 1.00 65.06 68 PRO A C 1
ATOM 559 O O . PRO A 1 68 ? 0.244 -2.352 -19.285 1.00 65.06 68 PRO A O 1
ATOM 562 N N . ARG A 1 69 ? 1.525 -4.112 -18.703 1.00 65.75 69 ARG A N 1
ATOM 563 C CA . ARG A 1 69 ? 2.814 -3.444 -18.895 1.00 65.75 69 ARG A CA 1
ATOM 564 C C . ARG A 1 69 ? 3.100 -3.358 -20.396 1.00 65.75 69 ARG A C 1
ATOM 566 O O . ARG A 1 69 ? 2.823 -4.324 -21.110 1.00 65.75 69 ARG A O 1
ATOM 573 N N . GLY A 1 70 ? 3.556 -2.190 -20.849 1.00 59.12 70 GLY A N 1
ATOM 574 C CA . GLY A 1 70 ? 3.927 -1.927 -22.246 1.00 59.12 70 GLY A CA 1
ATOM 575 C C . GLY A 1 70 ? 5.280 -2.506 -22.625 1.00 59.12 70 GLY A C 1
ATOM 576 O O . GLY A 1 70 ? 6.083 -2.774 -21.705 1.00 59.12 70 GLY A O 1
#

Radius of gyration: 15.32 Å; Cα contacts (8 Å, |Δi|>4): 79; chains: 1; bounding box: 34×18×44 Å

pLDDT: mean 91.79, std 7.12, range [59.12, 96.5]

Foldseek 3Di:
DAVCLVPDDDDPVQWDWDQDPPRDIDTDGDPVVVQVSCCVRCVPQWDKAFPDWDDDPPDIDTDIDTDDGD

Mean predicted aligned error: 5.31 Å